Protein AF-A0A956QYJ9-F1 (afdb_monomer_lite)

Sequence (143 aa):
MLRRLWNKMQSGKCLSNLNSDAALLEELEKILERQEQDAERRLAKSWYFGDTGKWVQIAAWDARGAFDNSIKGALEENSLEPILFAVTEACARFRDNYHLEDEDGYGTATFAEILRDLLKLQKARGEKGKYDLDELWSITYKY

Foldseek 3Di:
DVVVVVVVVPPDPDPPVVVVLVVVVVLLVVLLVVLCVVLVVCVVVCVVPDCLSVLSNLLSVLLVVLQVVQSVVCSVVVALQSSLVSLLVSLLVSCVVCVVPCVVCSSLVSSLSSNVSSVVVCVVVVHPYPDDSVNSCCSSDVD

Structure (mmCIF, N/CA/C/O backbone):
data_AF-A0A956QYJ9-F1
#
_entry.id   AF-A0A956QYJ9-F1
#
loop_
_atom_site.group_PDB
_atom_site.id
_atom_site.type_symbol
_atom_site.label_atom_id
_atom_site.label_alt_id
_atom_site.label_comp_id
_atom_site.label_asym_id
_atom_site.label_entity_id
_atom_site.label_seq_id
_atom_site.pdbx_PDB_ins_code
_atom_site.Cartn_x
_atom_site.Cartn_y
_atom_site.Cartn_z
_atom_site.occupancy
_atom_site.B_iso_or_equiv
_atom_site.auth_seq_id
_atom_site.auth_comp_id
_atom_site.auth_asym_id
_atom_site.auth_atom_id
_atom_site.pdbx_PDB_model_num
ATOM 1 N N . MET A 1 1 ? 9.442 11.744 12.403 1.00 41.03 1 MET A N 1
ATOM 2 C CA . MET A 1 1 ? 8.142 12.331 12.812 1.00 41.03 1 MET A CA 1
ATOM 3 C C . MET A 1 1 ? 7.339 11.389 13.721 1.00 41.03 1 MET A C 1
ATOM 5 O O . MET A 1 1 ? 6.738 11.874 14.671 1.00 41.03 1 MET A O 1
ATOM 9 N N . LEU A 1 2 ? 7.471 10.065 13.555 1.00 37.53 2 LEU A N 1
ATOM 10 C CA . LEU A 1 2 ? 6.956 9.008 14.451 1.00 37.53 2 LEU A CA 1
ATOM 11 C C . LEU A 1 2 ? 7.377 9.155 15.934 1.00 37.53 2 LEU A C 1
ATOM 13 O O . LEU A 1 2 ? 6.587 8.947 16.849 1.00 37.53 2 LEU A O 1
ATOM 17 N N . ARG A 1 3 ? 8.586 9.670 16.196 1.00 37.81 3 ARG A N 1
ATOM 18 C CA . ARG A 1 3 ? 9.105 9.925 17.558 1.00 37.81 3 ARG A CA 1
ATOM 19 C C . ARG A 1 3 ? 8.298 10.955 18.372 1.00 37.81 3 ARG A C 1
ATOM 21 O O . ARG A 1 3 ? 8.347 10.943 19.597 1.00 37.81 3 ARG A O 1
ATOM 28 N N . ARG A 1 4 ? 7.557 11.860 17.712 1.00 46.44 4 ARG A N 1
ATOM 29 C CA . ARG A 1 4 ? 6.684 12.844 18.389 1.00 46.44 4 ARG A C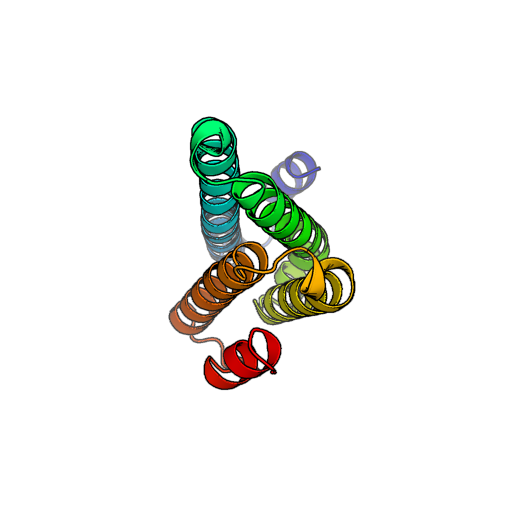A 1
ATOM 30 C C . ARG A 1 4 ? 5.366 12.228 18.855 1.00 46.44 4 ARG A C 1
ATOM 32 O O . ARG A 1 4 ? 4.843 12.669 19.874 1.00 46.44 4 ARG A O 1
ATOM 39 N N . LEU A 1 5 ? 4.857 11.228 18.136 1.00 47.31 5 LEU A N 1
ATOM 40 C CA . LEU A 1 5 ? 3.674 10.471 18.545 1.00 47.31 5 LEU A CA 1
ATOM 41 C C . LEU A 1 5 ? 4.008 9.611 19.769 1.00 47.31 5 LEU A C 1
ATOM 43 O O . LEU A 1 5 ? 3.276 9.661 20.752 1.00 47.31 5 LEU A O 1
ATOM 47 N N . TRP A 1 6 ? 5.194 8.993 19.785 1.00 50.44 6 TRP A N 1
ATOM 48 C CA . TRP A 1 6 ? 5.701 8.223 20.927 1.00 50.44 6 TRP A CA 1
ATOM 49 C C . TRP A 1 6 ? 5.712 9.007 22.253 1.00 50.44 6 TRP A C 1
ATOM 51 O O . TRP A 1 6 ? 5.222 8.530 23.273 1.00 50.44 6 TRP A O 1
ATOM 61 N N . ASN A 1 7 ? 6.191 10.255 22.239 1.00 50.78 7 ASN A N 1
ATOM 62 C CA . ASN A 1 7 ? 6.231 11.095 23.444 1.00 50.78 7 ASN A CA 1
ATOM 63 C C . ASN A 1 7 ? 4.844 11.589 23.896 1.00 50.78 7 ASN A C 1
ATOM 65 O O . ASN A 1 7 ? 4.666 11.910 25.069 1.00 50.78 7 ASN A O 1
ATOM 69 N N . LYS A 1 8 ? 3.854 11.635 22.995 1.00 49.38 8 LYS A N 1
ATOM 70 C CA . LYS A 1 8 ? 2.462 11.967 23.3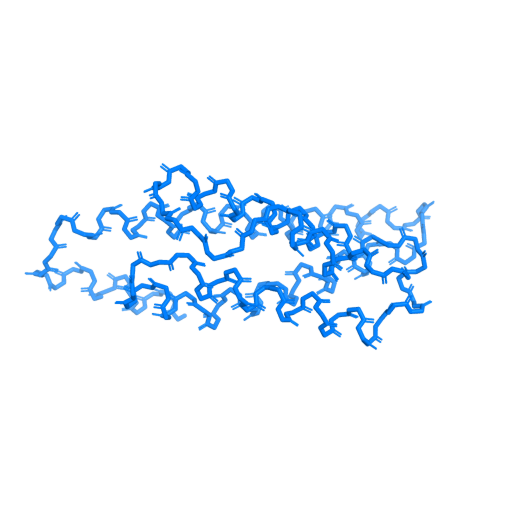37 1.00 49.38 8 LYS A CA 1
ATOM 71 C C . LYS A 1 8 ? 1.737 10.804 24.027 1.00 49.38 8 LYS A C 1
ATOM 73 O O . LYS A 1 8 ? 0.855 11.057 24.840 1.00 49.38 8 LYS A O 1
ATOM 78 N N . MET A 1 9 ? 2.138 9.556 23.772 1.00 52.22 9 MET A N 1
ATOM 79 C CA . MET A 1 9 ? 1.566 8.375 24.440 1.00 52.22 9 MET A CA 1
ATOM 80 C C . MET A 1 9 ? 1.930 8.295 25.933 1.00 52.22 9 MET A C 1
ATOM 82 O O . MET A 1 9 ? 1.186 7.708 26.711 1.00 52.22 9 MET A O 1
ATOM 86 N N . GLN A 1 10 ? 3.036 8.920 26.366 1.00 49.81 10 GLN A N 1
ATOM 87 C CA . GLN A 1 10 ? 3.426 8.953 27.785 1.00 49.81 10 GLN A CA 1
ATOM 88 C C . GLN A 1 10 ? 2.599 9.936 28.633 1.00 49.81 10 GLN A C 1
ATOM 90 O O . GLN A 1 10 ? 2.557 9.801 29.855 1.00 49.81 10 GLN A O 1
ATOM 95 N N . SER A 1 11 ? 1.894 10.898 28.025 1.00 50.56 11 SER A N 1
ATOM 96 C CA . SER A 1 11 ? 1.055 11.859 28.752 1.00 50.56 11 SER A CA 1
ATOM 97 C C . SER A 1 11 ? -0.375 11.339 28.972 1.00 50.56 11 SER A C 1
ATOM 99 O O . SER A 1 11 ? -1.341 11.897 28.463 1.00 50.56 11 SER A O 1
ATOM 101 N N . GLY A 1 12 ? -0.506 10.251 29.732 1.00 44.62 12 GLY A N 1
ATOM 102 C CA . GLY A 1 12 ? -1.573 10.035 30.722 1.00 44.62 12 GLY A CA 1
ATOM 103 C C . GLY A 1 12 ? -3.062 10.147 30.349 1.00 44.62 12 GLY A C 1
ATOM 104 O O . GLY A 1 12 ? -3.862 10.342 31.264 1.00 44.62 12 GLY A O 1
ATOM 105 N N . LYS A 1 13 ? -3.493 10.018 29.088 1.00 44.81 13 LYS A N 1
ATOM 106 C CA . LYS A 1 13 ? -4.927 9.881 28.747 1.00 44.81 13 LYS A CA 1
ATOM 107 C C . LYS A 1 13 ? -5.153 8.765 27.719 1.00 44.81 13 LYS A C 1
ATOM 109 O O . LYS A 1 13 ? -4.475 8.730 26.704 1.00 44.81 13 LYS A O 1
ATOM 114 N N . CYS A 1 14 ? -6.148 7.909 27.985 1.00 42.34 14 CYS A N 1
ATOM 115 C CA . CYS A 1 14 ? -6.671 6.831 27.120 1.00 42.34 14 CYS A CA 1
ATOM 116 C C . CYS A 1 14 ? -5.851 5.528 26.989 1.00 42.34 14 CYS A C 1
ATOM 118 O O . CYS A 1 14 ? -5.511 5.098 25.893 1.00 42.34 14 CYS A O 1
ATOM 120 N N . LEU A 1 15 ? -5.630 4.810 28.096 1.00 44.00 15 LEU A N 1
ATOM 121 C CA . LEU A 1 15 ? -4.948 3.501 28.086 1.00 44.00 15 LEU A CA 1
ATOM 122 C C . LEU A 1 15 ? -5.702 2.366 2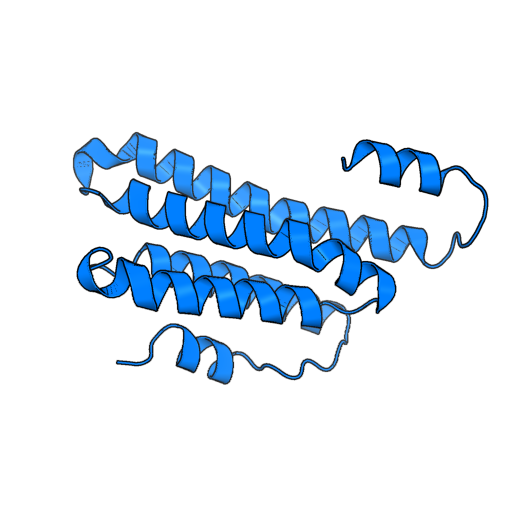7.354 1.00 44.00 15 LEU A C 1
ATOM 124 O O . LEU A 1 15 ? -5.069 1.386 26.977 1.00 44.00 15 LEU A O 1
ATOM 128 N N . SER A 1 16 ? -7.018 2.465 27.126 1.00 47.53 16 SER A N 1
ATOM 129 C CA . SER A 1 16 ? -7.781 1.404 26.440 1.00 47.53 16 SER A CA 1
ATOM 130 C C . SER A 1 16 ? -7.710 1.475 24.909 1.00 47.53 16 SER A C 1
ATOM 132 O O . SER A 1 16 ? -7.770 0.433 24.266 1.00 47.53 16 SER A O 1
ATOM 134 N N . ASN A 1 17 ? -7.542 2.671 24.328 1.00 51.12 17 ASN A N 1
ATOM 135 C CA . ASN A 1 17 ? -7.450 2.855 22.869 1.00 51.12 17 ASN A CA 1
ATOM 136 C C . ASN A 1 17 ? -5.998 2.802 22.368 1.00 51.12 17 ASN A C 1
ATOM 138 O O . ASN A 1 17 ? -5.741 2.259 21.301 1.00 51.12 17 ASN A O 1
ATOM 142 N N . LEU A 1 18 ? -5.034 3.231 23.193 1.00 49.31 18 LEU A N 1
ATOM 143 C CA . LEU A 1 18 ? -3.605 3.235 22.849 1.00 49.31 18 LEU A CA 1
ATOM 144 C C . LEU A 1 18 ? -3.053 1.853 22.453 1.00 49.31 18 LEU A C 1
ATOM 146 O O . LEU A 1 18 ? -2.198 1.774 21.576 1.00 49.31 18 LEU A O 1
ATOM 150 N N . ASN A 1 19 ? -3.541 0.765 23.061 1.00 54.69 19 ASN A N 1
ATOM 151 C CA . ASN A 1 19 ? -3.092 -0.592 22.716 1.00 54.69 19 ASN A CA 1
ATOM 152 C C . ASN A 1 19 ? -3.633 -1.073 21.358 1.00 54.69 19 ASN A C 1
ATOM 154 O O . ASN A 1 19 ? -2.930 -1.786 20.647 1.00 54.69 19 ASN A O 1
ATOM 158 N N . SER A 1 20 ? -4.859 -0.681 20.989 1.00 58.75 20 SER A N 1
ATOM 159 C CA . SER A 1 20 ? -5.438 -0.978 19.668 1.00 58.75 20 SER A CA 1
ATOM 160 C C . SER A 1 20 ? -4.728 -0.185 18.572 1.00 58.75 20 SER A C 1
ATOM 162 O O . SER A 1 20 ? -4.457 -0.727 17.500 1.00 58.75 20 SER A O 1
ATOM 164 N N . ASP A 1 21 ? -4.396 1.074 18.861 1.00 66.12 21 ASP A N 1
ATOM 165 C CA . ASP A 1 21 ? -3.740 1.976 17.915 1.00 66.12 21 ASP A CA 1
ATOM 166 C C . ASP A 1 21 ? -2.281 1.566 17.683 1.00 66.12 21 ASP A C 1
ATOM 168 O O . ASP A 1 21 ? -1.813 1.557 16.548 1.00 66.12 21 ASP A O 1
ATOM 172 N N . ALA A 1 22 ? -1.569 1.146 18.734 1.00 69.81 22 ALA A N 1
ATOM 173 C CA . ALA A 1 22 ? -0.207 0.630 18.614 1.00 69.81 22 ALA A CA 1
ATOM 174 C C . ALA A 1 22 ? -0.145 -0.683 17.816 1.00 69.81 22 ALA A C 1
ATOM 176 O O . ALA A 1 22 ? 0.723 -0.826 16.959 1.00 69.81 22 ALA A O 1
ATOM 177 N N . ALA A 1 23 ? -1.080 -1.613 18.049 1.00 75.12 23 ALA A N 1
ATOM 178 C CA . ALA A 1 23 ? -1.153 -2.864 17.292 1.00 75.12 23 ALA A CA 1
ATOM 179 C C . ALA A 1 23 ? -1.489 -2.621 15.812 1.00 75.12 23 ALA A C 1
ATOM 181 O O . ALA A 1 23 ? -0.890 -3.235 14.933 1.00 75.12 23 ALA A O 1
ATOM 182 N N . LEU A 1 24 ? -2.403 -1.685 15.528 1.00 77.12 24 LEU A N 1
ATOM 183 C CA . LEU A 1 24 ? -2.726 -1.277 14.163 1.00 77.12 24 LEU A CA 1
ATOM 184 C C . LEU A 1 24 ? -1.498 -0.700 13.454 1.00 77.12 24 LEU A C 1
ATOM 186 O O . LEU A 1 24 ? -1.189 -1.113 12.342 1.00 77.12 24 LEU A O 1
ATOM 190 N N . LEU A 1 25 ? -0.783 0.221 14.101 1.00 77.06 25 LEU A N 1
ATOM 191 C CA . LEU A 1 25 ? 0.436 0.806 13.544 1.00 77.06 25 LEU A CA 1
ATOM 192 C C . LEU A 1 25 ? 1.504 -0.257 13.274 1.00 77.06 25 LEU A C 1
ATOM 194 O O . LEU A 1 25 ? 2.092 -0.247 12.199 1.00 77.06 25 LEU A O 1
ATOM 198 N N . GLU A 1 26 ? 1.699 -1.207 14.190 1.00 83.06 26 GLU A N 1
ATOM 199 C CA . GLU A 1 26 ? 2.656 -2.303 14.005 1.00 83.06 26 GLU A CA 1
ATOM 200 C C . GLU A 1 26 ? 2.277 -3.209 12.818 1.00 83.06 26 GLU A C 1
ATOM 202 O O . GLU A 1 26 ? 3.139 -3.635 12.049 1.00 83.06 26 GLU A O 1
ATOM 207 N N . GLU A 1 27 ? 0.989 -3.510 12.630 1.00 84.38 27 GLU A N 1
ATOM 208 C CA . GLU A 1 27 ? 0.530 -4.302 11.483 1.00 84.38 27 GLU A CA 1
ATOM 209 C C . GLU A 1 27 ? 0.651 -3.545 10.154 1.00 84.38 27 GLU A C 1
ATOM 211 O O . GLU A 1 27 ? 1.057 -4.131 9.147 1.00 84.38 27 GLU A O 1
ATOM 216 N N . LEU A 1 28 ? 0.369 -2.240 10.145 1.00 82.94 28 LEU A N 1
ATOM 217 C CA . LEU A 1 28 ? 0.549 -1.391 8.965 1.00 82.94 28 LEU A CA 1
ATOM 218 C C . LEU A 1 28 ? 2.035 -1.252 8.596 1.00 82.94 28 LEU A C 1
ATOM 220 O O . LEU A 1 28 ? 2.384 -1.376 7.422 1.00 82.94 28 LEU A O 1
ATOM 224 N N . GLU A 1 29 ? 2.917 -1.068 9.583 1.00 83.50 29 GLU A N 1
ATOM 225 C CA . GLU A 1 29 ? 4.371 -1.037 9.380 1.00 83.50 29 GLU A CA 1
ATOM 226 C C . GLU A 1 29 ? 4.873 -2.356 8.778 1.00 83.50 29 GLU A C 1
ATOM 228 O O . GLU A 1 29 ? 5.612 -2.332 7.795 1.00 83.50 29 GLU A O 1
ATOM 233 N N . LYS A 1 30 ? 4.390 -3.510 9.258 1.00 87.88 30 LYS A N 1
ATOM 234 C CA . LYS A 1 30 ? 4.740 -4.824 8.683 1.00 87.88 30 LYS A CA 1
ATOM 235 C C . LYS A 1 30 ? 4.323 -4.972 7.220 1.00 87.88 30 LYS A C 1
ATOM 237 O O . LYS A 1 30 ? 5.051 -5.592 6.440 1.00 87.88 30 LYS A O 1
ATOM 242 N N . ILE A 1 31 ? 3.160 -4.438 6.832 1.00 87.06 31 ILE A N 1
ATOM 243 C CA . ILE A 1 31 ? 2.719 -4.450 5.428 1.00 87.06 31 ILE A CA 1
ATOM 244 C C . ILE A 1 31 ? 3.696 -3.641 4.571 1.00 87.06 31 ILE A C 1
ATOM 246 O O . ILE A 1 31 ? 4.117 -4.136 3.526 1.00 87.06 31 ILE A O 1
ATOM 250 N N . LEU A 1 32 ? 4.082 -2.445 5.022 1.00 81.00 32 LEU A N 1
ATOM 251 C CA . LEU A 1 32 ? 4.996 -1.556 4.300 1.00 81.00 32 LEU A CA 1
ATOM 252 C C . LEU A 1 32 ? 6.411 -2.131 4.199 1.00 81.00 32 LEU A C 1
ATOM 254 O O . LEU A 1 32 ? 6.944 -2.245 3.097 1.00 81.00 32 LEU A O 1
ATOM 258 N N . GLU A 1 33 ? 6.993 -2.565 5.318 1.00 85.38 33 GLU A N 1
ATOM 259 C CA . GLU A 1 33 ? 8.342 -3.141 5.357 1.00 85.38 33 GLU A CA 1
ATOM 260 C C . GLU A 1 33 ? 8.473 -4.347 4.427 1.00 85.38 33 GLU A C 1
ATOM 262 O O . GLU A 1 33 ? 9.473 -4.500 3.723 1.00 85.38 33 GLU A O 1
ATOM 267 N N . ARG A 1 34 ? 7.451 -5.209 4.381 1.00 86.44 34 ARG A N 1
ATOM 268 C CA . ARG A 1 34 ? 7.456 -6.368 3.488 1.00 86.44 34 ARG A CA 1
ATOM 269 C C . ARG A 1 34 ? 7.518 -5.946 2.019 1.00 86.44 34 ARG A C 1
ATOM 271 O O . ARG A 1 34 ? 8.238 -6.584 1.256 1.00 86.44 34 ARG A O 1
ATOM 278 N N . GLN A 1 35 ? 6.779 -4.910 1.625 1.00 79.75 35 GLN A N 1
ATOM 279 C CA . GLN A 1 35 ? 6.753 -4.455 0.232 1.00 79.75 35 GLN A CA 1
ATOM 280 C C . GLN A 1 35 ? 8.051 -3.760 -0.171 1.00 79.75 35 GLN A C 1
ATOM 282 O O . GLN A 1 35 ? 8.547 -3.981 -1.271 1.00 79.75 35 GLN A O 1
ATOM 287 N N . GLU A 1 36 ? 8.662 -3.002 0.737 1.00 80.81 36 GLU A N 1
ATOM 288 C CA . GLU A 1 36 ? 9.984 -2.417 0.501 1.00 80.81 36 GLU A CA 1
ATOM 289 C C . GLU A 1 36 ? 11.064 -3.482 0.357 1.00 80.81 36 GLU A C 1
ATOM 291 O O . GLU A 1 36 ? 11.854 -3.444 -0.583 1.00 80.81 36 GLU A O 1
ATOM 296 N N . GLN A 1 37 ? 11.061 -4.489 1.230 1.00 84.12 37 GLN A N 1
ATOM 297 C CA . GLN A 1 37 ? 11.991 -5.604 1.107 1.00 84.12 37 GLN A CA 1
ATOM 298 C C . GLN A 1 37 ? 11.761 -6.418 -0.169 1.00 84.12 37 GLN A C 1
ATOM 300 O O . GLN A 1 37 ? 12.718 -6.988 -0.696 1.00 84.12 37 GLN A O 1
ATOM 305 N N . ASP A 1 38 ? 10.521 -6.537 -0.653 1.00 81.00 38 ASP A N 1
ATOM 306 C CA . ASP A 1 38 ? 10.242 -7.201 -1.930 1.00 81.00 38 ASP A CA 1
ATOM 307 C C . ASP A 1 38 ? 10.753 -6.363 -3.111 1.00 81.00 38 ASP A C 1
ATOM 309 O O . ASP A 1 38 ? 11.434 -6.897 -3.991 1.00 81.00 38 ASP A O 1
ATOM 313 N N . ALA A 1 39 ? 10.541 -5.044 -3.079 1.00 78.00 39 ALA A N 1
ATOM 314 C CA . ALA A 1 39 ? 11.105 -4.108 -4.048 1.00 78.00 39 ALA A CA 1
ATOM 315 C C . ALA A 1 39 ? 12.638 -4.192 -4.101 1.00 78.00 39 ALA A C 1
ATOM 317 O O . ALA A 1 39 ? 13.213 -4.398 -5.171 1.00 78.00 39 ALA A O 1
ATOM 318 N N . GLU A 1 40 ? 13.309 -4.120 -2.949 1.00 80.88 40 GLU A N 1
ATOM 319 C CA . GLU A 1 40 ? 14.766 -4.238 -2.840 1.00 80.88 40 GLU A CA 1
ATOM 320 C C . GLU A 1 40 ? 15.274 -5.587 -3.361 1.00 80.88 40 GLU A C 1
ATOM 322 O O . GLU A 1 40 ? 16.239 -5.644 -4.128 1.00 80.88 40 GLU A O 1
ATOM 327 N N . ARG A 1 41 ? 14.604 -6.691 -3.003 1.00 81.31 41 ARG A N 1
ATOM 328 C CA . ARG A 1 41 ? 14.964 -8.035 -3.480 1.00 81.31 41 ARG A CA 1
ATOM 329 C C . ARG A 1 41 ? 14.820 -8.167 -4.992 1.00 81.31 41 ARG A C 1
ATOM 331 O O . ARG A 1 41 ? 15.654 -8.824 -5.618 1.00 81.31 41 ARG A O 1
ATOM 338 N N . ARG A 1 42 ? 13.774 -7.589 -5.584 1.00 75.69 42 ARG A N 1
ATOM 339 C CA . ARG A 1 42 ? 13.541 -7.637 -7.035 1.00 75.69 42 ARG A CA 1
ATOM 340 C C . ARG A 1 42 ? 14.495 -6.731 -7.796 1.00 75.69 42 ARG A C 1
ATOM 342 O O . ARG A 1 42 ? 15.001 -7.148 -8.832 1.00 75.69 42 ARG A O 1
ATOM 349 N N . LEU A 1 43 ? 14.828 -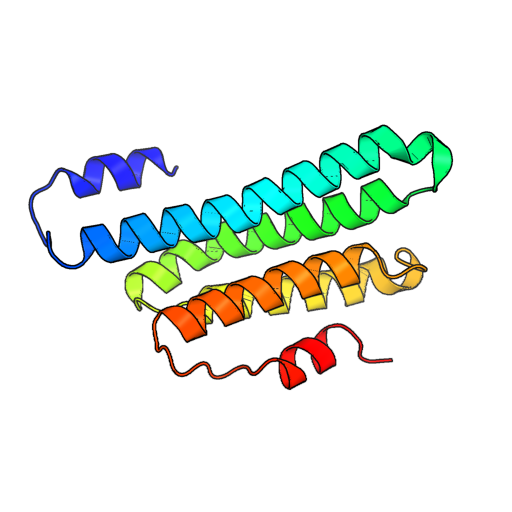5.563 -7.254 1.00 74.19 43 LEU A N 1
ATOM 350 C CA . LEU A 1 43 ? 15.884 -4.701 -7.786 1.00 74.19 43 LEU A CA 1
ATOM 351 C C . LEU A 1 43 ? 17.247 -5.386 -7.759 1.00 74.19 43 LEU A C 1
ATOM 353 O O . LEU A 1 43 ? 17.949 -5.381 -8.766 1.00 74.19 43 LEU A O 1
ATOM 357 N N . ALA A 1 44 ? 17.598 -6.051 -6.659 1.00 74.94 44 ALA A N 1
ATOM 358 C CA . ALA A 1 44 ? 18.851 -6.798 -6.557 1.00 74.94 44 ALA A CA 1
ATOM 359 C C . ALA A 1 44 ? 18.940 -7.964 -7.563 1.00 74.94 44 ALA A C 1
ATOM 361 O O . ALA A 1 44 ? 20.034 -8.379 -7.937 1.00 74.94 44 ALA A O 1
ATOM 362 N N . LYS A 1 45 ? 17.794 -8.485 -8.023 1.00 68.31 45 LYS A N 1
ATOM 363 C CA . LYS A 1 45 ? 17.691 -9.554 -9.033 1.00 68.31 45 LYS A CA 1
ATOM 364 C C . LYS A 1 45 ? 17.439 -9.043 -10.458 1.00 68.31 45 LYS A C 1
ATOM 366 O O . LYS A 1 45 ? 17.403 -9.854 -11.383 1.00 68.31 45 LYS A O 1
ATOM 371 N N . SER A 1 46 ? 17.284 -7.730 -10.646 1.00 56.72 46 SER A N 1
ATOM 372 C CA . SER A 1 46 ? 16.861 -7.106 -11.914 1.00 56.72 46 SER A CA 1
ATOM 373 C C . SER A 1 46 ? 17.803 -7.367 -13.095 1.00 56.72 46 SER A C 1
ATOM 375 O O . SER A 1 46 ? 17.357 -7.324 -14.238 1.00 56.72 46 SER A O 1
ATOM 377 N N . TRP A 1 47 ? 19.058 -7.775 -12.849 1.00 52.03 47 TRP A N 1
ATOM 378 C CA . TRP A 1 47 ? 19.971 -8.248 -13.902 1.00 52.03 47 TRP A CA 1
ATOM 379 C C . TRP A 1 47 ? 19.425 -9.415 -14.748 1.00 52.03 47 TRP A C 1
ATOM 381 O O . TRP A 1 47 ? 19.955 -9.641 -15.831 1.00 52.03 47 TRP A O 1
ATOM 391 N N . TYR A 1 48 ? 18.387 -10.137 -14.301 1.00 50.72 48 TYR A N 1
ATOM 392 C CA . TYR A 1 48 ? 17.812 -11.280 -15.028 1.00 50.72 48 TYR A CA 1
ATOM 393 C C . TYR A 1 48 ? 16.423 -11.055 -15.654 1.00 50.72 48 TYR A C 1
ATOM 395 O O . TYR A 1 48 ? 16.018 -11.881 -16.467 1.00 50.72 48 TYR A O 1
ATOM 403 N N . PHE A 1 49 ? 15.688 -9.992 -15.298 1.00 52.91 49 PHE A N 1
ATOM 404 C CA . PHE A 1 49 ? 14.261 -9.865 -15.657 1.00 52.91 49 PHE A CA 1
ATOM 405 C C . PHE A 1 49 ? 13.826 -8.492 -16.202 1.00 52.91 49 PHE A C 1
ATOM 407 O O . PHE A 1 49 ? 12.651 -8.322 -16.488 1.00 52.91 49 PHE A O 1
ATOM 414 N N . GLY A 1 50 ? 14.739 -7.539 -16.423 1.00 60.69 50 GLY A N 1
ATOM 415 C CA . GLY A 1 50 ? 14.396 -6.201 -16.934 1.00 60.69 50 GLY A CA 1
ATOM 416 C C . GLY A 1 50 ? 14.044 -5.202 -15.824 1.00 60.69 50 GLY A C 1
ATOM 417 O O . GLY A 1 50 ? 14.402 -5.402 -14.663 1.00 60.69 50 GLY A O 1
ATOM 418 N N . ASP A 1 51 ? 13.332 -4.123 -16.174 1.00 69.50 51 ASP A N 1
ATOM 419 C CA . ASP A 1 51 ? 12.964 -3.006 -15.275 1.00 69.50 51 ASP A CA 1
ATOM 420 C C . ASP A 1 51 ? 11.910 -3.389 -14.202 1.00 69.50 51 ASP A C 1
ATOM 422 O O . ASP A 1 51 ? 11.364 -2.538 -13.506 1.00 69.50 51 ASP A O 1
ATOM 426 N N . THR A 1 52 ? 11.644 -4.680 -13.980 1.00 74.88 52 THR A N 1
ATOM 427 C CA . THR A 1 52 ? 10.622 -5.183 -13.040 1.00 74.88 52 THR A CA 1
ATOM 428 C C . THR A 1 52 ? 10.828 -4.682 -11.615 1.00 74.88 52 THR A C 1
ATOM 430 O O . THR A 1 52 ? 9.874 -4.351 -10.915 1.00 74.88 52 THR A O 1
ATOM 433 N N . GLY A 1 53 ? 12.084 -4.612 -11.164 1.00 77.69 53 GLY A N 1
ATOM 434 C CA . GLY A 1 53 ? 12.413 -4.105 -9.833 1.00 77.69 53 GLY A CA 1
ATOM 435 C C . GLY A 1 53 ? 12.049 -2.628 -9.664 1.00 77.69 53 GLY A C 1
ATOM 436 O O . GLY A 1 53 ? 11.625 -2.227 -8.583 1.00 77.69 53 GLY A O 1
ATOM 437 N N . LYS A 1 54 ? 12.161 -1.833 -10.734 1.00 84.62 54 LYS A N 1
ATOM 438 C CA . LYS A 1 54 ? 11.836 -0.403 -10.728 1.00 84.62 54 LYS A CA 1
ATOM 439 C C . LYS A 1 54 ? 10.339 -0.185 -10.519 1.00 84.62 54 LYS A C 1
ATOM 441 O O . LYS A 1 54 ? 9.973 0.632 -9.683 1.00 84.62 54 LYS A O 1
ATOM 446 N N . TRP A 1 55 ? 9.478 -0.932 -11.210 1.00 87.88 55 TRP A N 1
ATOM 447 C CA . TRP A 1 55 ? 8.022 -0.771 -11.078 1.00 87.88 55 TRP A CA 1
ATOM 448 C C . TRP A 1 55 ? 7.507 -1.183 -9.705 1.00 87.88 55 TRP A C 1
ATOM 450 O O . TRP A 1 55 ? 6.729 -0.449 -9.098 1.00 87.88 55 TRP A O 1
ATOM 460 N N . VAL A 1 56 ? 8.018 -2.294 -9.166 1.00 86.56 56 VAL A N 1
ATOM 461 C CA . VAL A 1 56 ? 7.708 -2.711 -7.791 1.00 86.56 56 VAL A CA 1
ATOM 462 C C . VAL A 1 56 ? 8.184 -1.664 -6.781 1.00 86.56 56 VAL A C 1
ATOM 464 O O . VAL A 1 56 ? 7.462 -1.356 -5.838 1.00 86.56 56 VAL A O 1
ATOM 467 N N . GLN A 1 57 ? 9.364 -1.070 -6.988 1.00 86.50 57 GLN A N 1
ATOM 468 C CA . GLN A 1 57 ? 9.865 0.000 -6.124 1.00 86.50 57 GLN A CA 1
ATOM 469 C C . GLN A 1 57 ? 8.992 1.253 -6.172 1.00 86.50 57 GLN A C 1
ATOM 471 O O . GLN A 1 57 ? 8.630 1.761 -5.114 1.00 86.50 57 GLN A O 1
ATOM 476 N N . ILE A 1 58 ? 8.640 1.739 -7.364 1.00 88.56 58 ILE A N 1
ATOM 477 C CA . ILE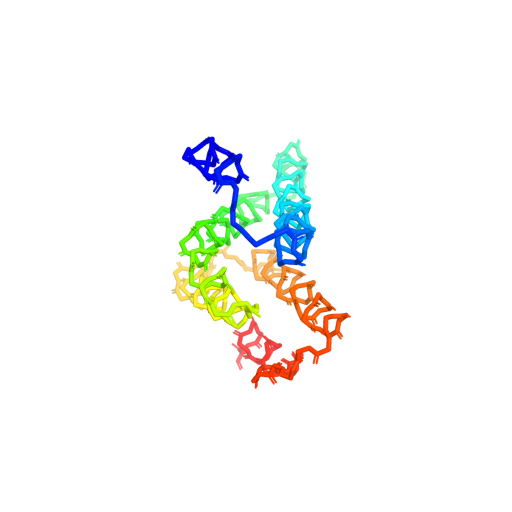 A 1 58 ? 7.783 2.922 -7.511 1.00 88.56 58 ILE A CA 1
ATOM 478 C C . ILE A 1 58 ? 6.433 2.666 -6.831 1.00 88.56 58 ILE A C 1
ATOM 480 O O . ILE A 1 58 ? 6.007 3.481 -6.018 1.00 88.56 58 ILE A O 1
ATOM 484 N N . ALA A 1 59 ? 5.805 1.513 -7.080 1.00 89.19 59 ALA A N 1
ATOM 485 C CA . ALA A 1 59 ? 4.533 1.154 -6.458 1.00 89.19 59 ALA A CA 1
ATOM 486 C C . ALA A 1 59 ? 4.627 1.066 -4.923 1.00 89.19 59 ALA A C 1
ATOM 488 O O . ALA A 1 59 ? 3.786 1.625 -4.215 1.00 89.19 59 ALA A O 1
ATOM 489 N N . ALA A 1 60 ? 5.667 0.416 -4.390 1.00 88.25 60 ALA A N 1
ATOM 490 C CA . ALA A 1 60 ? 5.885 0.311 -2.948 1.00 88.25 60 ALA A CA 1
ATOM 491 C C . ALA A 1 60 ? 6.108 1.688 -2.293 1.00 88.25 60 ALA A C 1
ATOM 493 O O . ALA A 1 60 ? 5.556 1.964 -1.225 1.00 88.25 60 ALA A O 1
ATOM 494 N N . TRP A 1 61 ? 6.877 2.571 -2.935 1.00 89.44 61 TRP A N 1
ATOM 495 C CA . TRP A 1 61 ? 7.142 3.923 -2.436 1.00 89.44 61 TRP A CA 1
ATOM 496 C C . TRP A 1 61 ? 5.920 4.838 -2.516 1.00 89.44 61 TRP A C 1
ATOM 498 O O . TRP A 1 61 ? 5.637 5.552 -1.552 1.00 89.44 61 TRP A O 1
ATOM 508 N N . ASP A 1 62 ? 5.162 4.785 -3.610 1.00 89.75 62 ASP A N 1
ATOM 509 C CA . ASP A 1 62 ? 3.916 5.541 -3.753 1.00 89.75 62 ASP A CA 1
ATOM 510 C C . ASP A 1 62 ? 2.878 5.094 -2.718 1.00 89.75 62 ASP A C 1
ATOM 512 O O . ASP A 1 62 ? 2.227 5.931 -2.082 1.00 89.75 62 ASP A O 1
ATOM 516 N N . ALA A 1 63 ? 2.764 3.782 -2.479 1.00 89.31 63 ALA A N 1
ATOM 517 C CA . ALA A 1 63 ? 1.928 3.257 -1.409 1.00 89.31 63 ALA A CA 1
ATOM 518 C C . ALA A 1 63 ? 2.398 3.758 -0.036 1.00 89.31 63 ALA A C 1
ATOM 520 O O . ALA A 1 63 ? 1.582 4.269 0.728 1.00 89.31 63 ALA A O 1
ATOM 521 N N . ARG A 1 64 ? 3.701 3.703 0.272 1.00 87.00 64 ARG A N 1
ATOM 522 C CA . ARG A 1 64 ? 4.244 4.237 1.534 1.00 87.00 64 ARG A CA 1
ATOM 523 C C . ARG A 1 64 ? 3.903 5.713 1.736 1.00 87.00 64 ARG A C 1
ATOM 525 O O . ARG A 1 64 ? 3.448 6.091 2.815 1.00 87.00 64 ARG A O 1
ATOM 532 N N . GLY A 1 65 ? 4.067 6.533 0.700 1.00 86.25 65 GLY A N 1
ATOM 533 C CA . GLY A 1 65 ? 3.696 7.946 0.749 1.00 86.25 65 GLY A CA 1
ATOM 534 C C . GLY A 1 65 ? 2.204 8.160 1.028 1.00 86.25 65 GLY A C 1
ATOM 535 O O . GLY A 1 65 ? 1.835 9.069 1.774 1.00 86.25 65 GLY A O 1
ATOM 536 N N . ALA A 1 66 ? 1.335 7.308 0.478 1.00 86.81 66 ALA A N 1
ATOM 537 C CA . ALA A 1 66 ? -0.097 7.332 0.772 1.00 86.81 66 ALA A CA 1
ATOM 538 C C . ALA A 1 66 ? -0.401 6.937 2.228 1.00 86.81 66 ALA A C 1
ATOM 540 O O . ALA A 1 66 ? -1.176 7.619 2.898 1.00 86.81 66 ALA A O 1
ATOM 541 N N . PHE A 1 67 ? 0.253 5.893 2.744 1.00 83.00 67 PHE A N 1
ATOM 542 C CA . PHE A 1 67 ? 0.122 5.468 4.140 1.00 83.00 67 PHE A CA 1
ATOM 543 C C . PHE A 1 67 ? 0.515 6.573 5.125 1.00 83.00 67 PHE A C 1
ATOM 545 O O . PHE A 1 67 ? -0.268 6.892 6.020 1.00 83.00 67 PHE A O 1
ATOM 552 N N . ASP A 1 68 ? 1.688 7.186 4.950 1.00 81.75 68 ASP A N 1
ATOM 553 C CA . ASP A 1 68 ? 2.200 8.214 5.867 1.00 81.75 68 ASP A CA 1
ATOM 554 C C . ASP A 1 68 ? 1.235 9.408 5.998 1.00 81.75 68 ASP A C 1
ATOM 556 O O . ASP A 1 68 ? 1.045 9.947 7.093 1.00 81.75 68 ASP A O 1
ATOM 560 N N . ASN A 1 69 ? 0.582 9.795 4.897 1.00 76.00 69 ASN A N 1
ATOM 561 C CA . ASN A 1 69 ? -0.408 10.873 4.891 1.00 76.00 69 ASN A CA 1
ATOM 562 C C . ASN A 1 69 ? -1.737 10.459 5.550 1.00 76.00 69 ASN A C 1
ATOM 564 O O . ASN A 1 69 ? -2.352 11.267 6.252 1.00 76.00 69 ASN A O 1
ATOM 568 N N . SER A 1 70 ? -2.165 9.207 5.371 1.00 80.12 70 SER A N 1
ATOM 569 C CA . SER A 1 70 ? -3.470 8.719 5.835 1.00 80.12 70 SER A CA 1
ATOM 570 C C . SER A 1 70 ? -3.511 8.215 7.268 1.00 80.12 70 SER A C 1
ATOM 572 O O . SER A 1 70 ? -4.579 8.250 7.880 1.00 80.12 70 SER A O 1
ATOM 574 N N . ILE A 1 71 ? -2.381 7.783 7.836 1.00 78.88 71 ILE A N 1
ATOM 575 C CA . ILE A 1 71 ? -2.320 7.279 9.219 1.00 78.88 71 ILE A CA 1
ATOM 576 C C . ILE A 1 71 ? -2.893 8.301 10.206 1.00 78.88 71 ILE A C 1
ATOM 578 O O . ILE A 1 71 ? -3.576 7.930 11.156 1.00 78.88 71 ILE A O 1
ATOM 582 N N . LYS A 1 72 ? -2.681 9.600 9.970 1.00 69.81 72 LYS A N 1
ATOM 583 C CA . LYS A 1 72 ? -3.248 10.642 10.831 1.00 69.81 72 LYS A CA 1
ATOM 584 C C . LYS A 1 72 ? -4.784 10.621 10.836 1.00 69.81 72 LYS A C 1
ATOM 586 O O . LYS A 1 72 ? -5.366 10.676 11.913 1.00 69.81 72 LYS A O 1
ATOM 591 N N . GLY A 1 73 ? -5.419 10.522 9.667 1.00 73.19 73 GLY A N 1
ATOM 592 C CA . GLY A 1 73 ? -6.882 10.451 9.561 1.00 73.19 73 GLY A CA 1
ATOM 593 C C . GLY A 1 73 ? -7.436 9.151 10.146 1.00 73.19 73 GLY A C 1
ATOM 594 O O . GLY A 1 73 ? -8.386 9.174 10.920 1.00 73.19 73 GLY A O 1
ATOM 595 N N . ALA A 1 74 ? -6.771 8.026 9.871 1.00 73.69 74 ALA A N 1
ATOM 596 C CA . ALA A 1 74 ? -7.149 6.720 10.406 1.00 73.69 74 ALA A CA 1
ATOM 597 C C . ALA A 1 74 ? -7.113 6.659 11.941 1.00 73.69 74 ALA A C 1
ATOM 599 O O . ALA A 1 74 ? -7.993 6.058 12.549 1.00 73.69 74 ALA A O 1
ATOM 600 N N . LEU A 1 75 ? -6.128 7.302 12.578 1.00 69.25 75 LEU A N 1
ATOM 601 C CA . LEU A 1 75 ? -6.038 7.390 14.040 1.00 69.25 75 LEU A CA 1
ATOM 602 C C . LEU A 1 75 ? -7.124 8.287 14.646 1.00 69.25 75 LEU A C 1
ATOM 604 O O . LEU A 1 75 ? -7.601 8.018 15.745 1.00 69.25 75 LEU A O 1
ATOM 608 N N . GLU A 1 76 ? -7.505 9.362 13.955 1.00 72.31 76 GLU A N 1
ATOM 609 C CA . GLU A 1 76 ? -8.565 10.266 14.413 1.00 72.31 76 GLU A CA 1
ATOM 610 C C . GLU A 1 76 ? -9.950 9.601 14.324 1.00 72.31 76 GLU A C 1
ATOM 612 O O . GLU A 1 76 ? -10.783 9.792 15.211 1.00 72.31 76 GLU A O 1
ATOM 617 N N . GLU A 1 77 ? -10.172 8.774 13.301 1.00 71.44 77 GLU A N 1
ATOM 618 C CA . GLU A 1 77 ? -11.449 8.099 13.035 1.00 71.44 77 GLU A CA 1
ATOM 619 C C . GLU A 1 77 ? -11.504 6.646 13.549 1.00 71.44 77 GLU A C 1
ATOM 621 O O . GLU A 1 77 ? -12.566 6.025 13.510 1.00 71.44 77 GLU A O 1
ATOM 626 N N . ASN A 1 78 ? -10.381 6.105 14.044 1.00 74.12 78 ASN A N 1
ATOM 627 C CA . ASN A 1 78 ? -10.186 4.686 14.383 1.00 74.12 78 ASN A CA 1
ATOM 628 C C . ASN A 1 78 ? -10.711 3.743 13.279 1.00 74.12 78 ASN A C 1
ATOM 630 O O . ASN A 1 78 ? -11.450 2.794 13.545 1.00 74.12 78 ASN A O 1
ATOM 634 N N . SER A 1 79 ? -10.360 4.057 12.032 1.00 79.94 79 SER A N 1
ATOM 635 C CA . SER A 1 79 ? -10.848 3.385 10.825 1.00 79.94 79 SER A CA 1
ATOM 636 C C . SER A 1 79 ? -9.708 3.184 9.835 1.00 79.94 79 SER A C 1
ATOM 638 O O . SER A 1 79 ? -8.874 4.071 9.653 1.00 79.94 79 SER A O 1
ATOM 640 N N . LEU A 1 80 ? -9.680 2.041 9.149 1.00 84.62 80 LEU A N 1
ATOM 641 C CA . LEU A 1 80 ? -8.751 1.797 8.040 1.00 84.62 80 LEU A CA 1
ATOM 642 C C . LEU A 1 80 ? -9.191 2.424 6.717 1.00 84.62 80 LEU A C 1
ATOM 644 O O . LEU A 1 80 ? -8.423 2.433 5.753 1.00 84.62 80 LEU A O 1
ATOM 648 N N . GLU A 1 81 ? -10.404 2.966 6.655 1.00 83.44 81 GLU A N 1
ATOM 649 C CA . GLU A 1 81 ? -10.974 3.520 5.429 1.00 83.44 81 GLU A CA 1
ATOM 650 C C . GLU A 1 81 ? -10.144 4.667 4.813 1.00 83.44 81 GLU A C 1
ATOM 652 O O . GLU A 1 81 ? -9.911 4.619 3.603 1.00 83.44 81 GLU A O 1
ATOM 657 N N . PRO A 1 82 ? -9.581 5.625 5.582 1.00 84.62 82 PRO A N 1
ATOM 658 C CA . PRO A 1 82 ? -8.703 6.664 5.029 1.00 84.62 82 PRO A CA 1
ATOM 659 C C . PRO A 1 82 ? -7.403 6.122 4.415 1.00 84.62 82 PRO A C 1
ATOM 661 O O . PRO A 1 82 ? -6.861 6.703 3.471 1.00 84.62 82 PRO A O 1
ATOM 664 N N . ILE A 1 83 ? -6.884 5.008 4.942 1.00 87.38 83 ILE A N 1
ATOM 665 C CA . ILE A 1 83 ? -5.676 4.354 4.419 1.00 87.38 83 ILE A CA 1
ATOM 666 C C . ILE A 1 83 ? -6.018 3.603 3.133 1.00 87.38 83 ILE A C 1
ATOM 668 O O . ILE A 1 83 ? -5.349 3.799 2.120 1.00 87.38 83 ILE A O 1
ATOM 672 N N . LEU A 1 84 ? -7.091 2.805 3.146 1.00 86.88 84 LEU A N 1
ATOM 673 C CA . LEU A 1 84 ? -7.594 2.115 1.954 1.00 86.88 84 LEU A CA 1
ATOM 674 C C . LEU A 1 84 ? -7.858 3.096 0.811 1.00 86.88 84 LEU A C 1
ATOM 676 O O . LEU A 1 84 ? -7.424 2.856 -0.316 1.00 86.88 84 LEU A O 1
ATOM 680 N N . PHE A 1 85 ? -8.505 4.224 1.106 1.00 85.62 85 PHE A N 1
ATOM 681 C CA . PHE A 1 85 ? -8.785 5.262 0.122 1.00 85.62 85 PHE A CA 1
ATOM 682 C C . PHE A 1 85 ? -7.503 5.829 -0.501 1.00 85.62 85 PHE A C 1
ATOM 684 O O . PHE A 1 85 ? -7.350 5.790 -1.719 1.00 85.62 85 PHE A O 1
ATOM 691 N N . ALA A 1 86 ? -6.541 6.282 0.305 1.00 88.00 86 ALA A N 1
A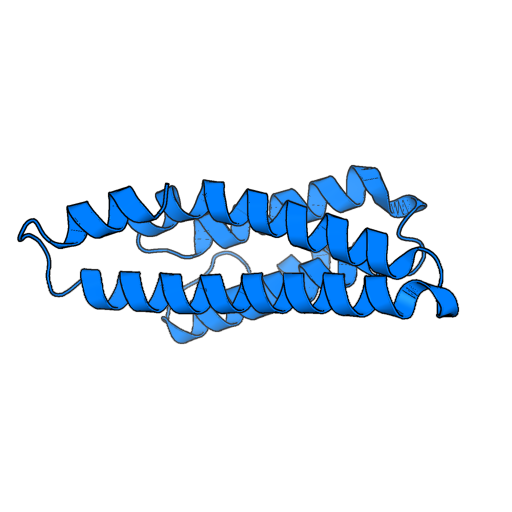TOM 692 C CA . ALA A 1 86 ? -5.333 6.903 -0.235 1.00 88.00 86 ALA A CA 1
ATOM 693 C C . ALA A 1 86 ? -4.438 5.932 -1.013 1.00 88.00 86 ALA A C 1
ATOM 695 O O . ALA A 1 86 ? -3.831 6.325 -2.010 1.00 88.00 86 ALA A O 1
ATOM 696 N N . VAL A 1 87 ? -4.354 4.668 -0.587 1.00 89.12 87 VAL A N 1
ATOM 697 C CA . VAL A 1 87 ? -3.613 3.639 -1.334 1.00 89.12 87 VAL A CA 1
ATOM 698 C C . VAL A 1 87 ? -4.309 3.336 -2.661 1.00 89.12 87 VAL A C 1
ATOM 700 O O . VAL A 1 87 ? -3.640 3.170 -3.678 1.00 89.12 87 VAL A O 1
ATOM 703 N N . THR A 1 88 ? -5.642 3.341 -2.683 1.00 87.19 88 THR A N 1
ATOM 704 C CA . THR A 1 88 ? -6.423 3.197 -3.919 1.00 87.19 88 THR A CA 1
ATOM 705 C C . THR A 1 88 ? -6.177 4.373 -4.869 1.00 87.19 88 THR A C 1
ATOM 707 O O . THR A 1 88 ? -5.940 4.168 -6.059 1.00 87.19 88 THR A O 1
ATOM 710 N N . GLU A 1 89 ? -6.149 5.606 -4.356 1.00 86.62 89 GLU A N 1
ATOM 711 C CA . GLU A 1 89 ? -5.794 6.783 -5.157 1.00 86.62 89 GLU A CA 1
ATOM 712 C C . GLU A 1 89 ? -4.346 6.729 -5.665 1.00 86.62 89 GLU A C 1
ATOM 714 O O . GLU A 1 89 ? -4.075 7.137 -6.794 1.00 86.62 89 GLU A O 1
ATOM 719 N N . ALA A 1 90 ? -3.408 6.222 -4.860 1.00 89.50 90 ALA A N 1
ATOM 720 C CA . ALA A 1 90 ? -2.027 6.011 -5.289 1.00 89.50 90 ALA A CA 1
ATOM 721 C C . ALA A 1 90 ? -1.936 4.978 -6.417 1.00 89.50 90 ALA A C 1
ATOM 723 O O . ALA A 1 90 ? -1.267 5.242 -7.412 1.00 89.50 90 ALA A O 1
ATOM 724 N N . CYS A 1 91 ? -2.675 3.870 -6.319 1.00 88.38 91 CYS A N 1
ATOM 725 C CA . CYS A 1 91 ? -2.772 2.874 -7.384 1.00 88.38 91 CYS A CA 1
ATOM 726 C C . CYS A 1 91 ? -3.331 3.480 -8.681 1.00 88.38 91 CYS A C 1
ATOM 728 O O . CYS A 1 91 ? -2.791 3.238 -9.759 1.00 88.38 91 CYS A O 1
ATOM 730 N N . ALA A 1 92 ? -4.390 4.292 -8.591 1.00 85.56 92 ALA A N 1
ATOM 731 C CA . ALA A 1 92 ? -4.971 4.958 -9.754 1.00 85.56 92 ALA A CA 1
ATOM 732 C C . ALA A 1 92 ? -3.975 5.928 -10.409 1.00 85.56 92 ALA A C 1
ATOM 734 O O . ALA A 1 92 ? -3.776 5.868 -11.618 1.00 85.56 92 ALA A O 1
ATOM 735 N N . ARG A 1 93 ? -3.284 6.759 -9.613 1.00 87.75 93 ARG A N 1
ATOM 736 C CA . ARG A 1 93 ? -2.236 7.659 -10.125 1.00 87.75 93 ARG A CA 1
ATOM 737 C C . ARG A 1 93 ? -1.071 6.900 -10.749 1.00 87.75 93 ARG A C 1
ATOM 739 O O . ARG A 1 93 ? -0.564 7.332 -11.779 1.00 87.75 93 ARG A O 1
ATOM 746 N N . PHE A 1 94 ? -0.636 5.801 -10.133 1.00 88.94 94 PHE A N 1
ATOM 747 C CA . PHE A 1 94 ? 0.424 4.961 -10.679 1.00 88.94 94 PHE A CA 1
ATOM 748 C C . PHE A 1 94 ? 0.026 4.432 -12.055 1.00 88.94 94 PHE A C 1
ATOM 750 O O . PHE A 1 94 ? 0.756 4.634 -13.017 1.00 88.94 94 PHE A O 1
ATOM 757 N N . ARG A 1 95 ? -1.165 3.838 -12.171 1.00 85.62 95 ARG A N 1
ATOM 758 C CA . ARG A 1 95 ? -1.697 3.357 -13.449 1.00 85.62 95 ARG A CA 1
ATOM 759 C C . ARG A 1 95 ? -1.748 4.484 -14.480 1.00 85.62 95 ARG A C 1
ATOM 761 O O . ARG A 1 95 ? -1.210 4.346 -15.571 1.00 85.62 95 ARG A O 1
ATOM 768 N N . ASP A 1 96 ? -2.350 5.615 -14.137 1.00 85.44 96 ASP A N 1
ATOM 769 C CA . ASP A 1 96 ? -2.534 6.710 -15.091 1.00 85.44 96 ASP A CA 1
ATOM 770 C C . ASP A 1 96 ? -1.186 7.261 -15.608 1.00 85.44 96 ASP A C 1
ATOM 772 O O . ASP A 1 96 ? -1.101 7.668 -16.765 1.00 85.44 96 ASP A O 1
ATOM 776 N N . ASN A 1 97 ? -0.123 7.199 -14.795 1.00 86.44 97 ASN A N 1
ATOM 777 C CA . ASN A 1 97 ? 1.213 7.686 -15.152 1.00 86.44 97 ASN A CA 1
ATOM 778 C C . ASN A 1 97 ? 2.159 6.631 -15.743 1.00 86.44 97 ASN A C 1
ATOM 780 O O . ASN A 1 97 ? 3.109 7.023 -16.412 1.00 86.44 97 ASN A O 1
ATOM 784 N N . TYR A 1 98 ? 1.949 5.341 -15.460 1.00 83.12 98 TYR A N 1
ATOM 785 C CA . TYR A 1 98 ? 2.927 4.280 -15.744 1.00 83.12 98 TYR A CA 1
ATOM 786 C C . TYR A 1 98 ? 2.336 3.027 -16.413 1.00 83.12 98 TYR A C 1
ATOM 788 O O . TYR A 1 98 ? 3.044 2.037 -16.567 1.00 83.12 98 TYR A O 1
ATOM 796 N N . HIS A 1 99 ? 1.054 3.013 -16.800 1.00 77.62 99 HIS A N 1
ATOM 797 C CA . HIS A 1 99 ? 0.414 1.827 -17.400 1.00 77.62 99 HIS A CA 1
ATOM 798 C C . HIS A 1 99 ? 1.050 1.346 -18.713 1.00 77.62 99 HIS A C 1
ATOM 800 O O . HIS A 1 99 ? 0.863 0.186 -19.067 1.00 77.62 99 HIS A O 1
ATOM 806 N N . LEU A 1 100 ? 1.745 2.215 -19.456 1.00 80.31 100 LEU A N 1
ATOM 807 C CA . LEU A 1 100 ? 2.432 1.823 -20.691 1.00 80.31 100 LEU A CA 1
ATOM 808 C C . LEU A 1 100 ? 3.826 1.266 -20.409 1.00 80.31 100 LEU A C 1
ATOM 810 O O . LEU A 1 100 ? 4.347 0.502 -21.210 1.00 80.31 100 LEU A O 1
ATOM 814 N N . GLU A 1 101 ? 4.434 1.660 -19.295 1.00 83.75 101 GLU A N 1
ATOM 815 C CA . GLU A 1 101 ? 5.788 1.277 -18.929 1.00 83.75 101 GLU A CA 1
ATOM 816 C C . GLU A 1 101 ? 5.830 0.073 -17.968 1.00 83.75 101 GLU A C 1
ATOM 818 O O . GLU A 1 101 ? 6.785 -0.705 -17.998 1.00 83.75 101 GLU A O 1
ATOM 823 N N . ASP A 1 102 ? 4.782 -0.130 -17.165 1.00 83.75 102 ASP A N 1
ATOM 824 C CA . ASP A 1 102 ? 4.515 -1.349 -16.386 1.00 83.75 102 ASP A CA 1
ATOM 825 C C . ASP A 1 102 ? 3.864 -2.430 -17.274 1.00 83.75 102 ASP A C 1
ATOM 827 O O . ASP A 1 102 ? 2.803 -2.955 -16.944 1.00 83.75 102 ASP A O 1
ATOM 831 N N . GLU A 1 103 ? 4.478 -2.750 -18.423 1.00 76.12 103 GLU A N 1
ATOM 832 C CA . GLU A 1 103 ? 3.907 -3.647 -19.454 1.00 76.12 103 GLU A CA 1
ATOM 833 C C . GLU A 1 103 ? 3.501 -5.025 -18.898 1.00 76.12 103 GLU A C 1
ATOM 835 O O . GLU A 1 103 ? 2.474 -5.588 -19.276 1.00 76.12 103 GLU A O 1
ATOM 840 N N . ASP A 1 104 ? 4.292 -5.545 -17.959 1.00 80.69 104 ASP A N 1
ATOM 841 C CA . ASP A 1 104 ? 4.065 -6.834 -17.301 1.00 80.69 104 ASP A CA 1
ATOM 842 C C . ASP A 1 104 ? 3.167 -6.733 -16.047 1.00 80.69 104 ASP A C 1
ATOM 844 O O . ASP A 1 104 ? 2.868 -7.745 -15.406 1.00 80.69 104 ASP A O 1
ATOM 848 N N . GLY A 1 105 ? 2.744 -5.523 -15.666 1.00 82.75 105 GLY A N 1
ATOM 849 C CA . GLY A 1 105 ? 1.829 -5.278 -14.550 1.00 82.75 105 GLY A CA 1
ATOM 850 C C . GLY A 1 105 ? 2.416 -5.547 -13.159 1.00 82.75 105 GLY A C 1
ATOM 851 O O . GLY A 1 105 ? 1.667 -5.849 -12.226 1.00 82.75 105 GLY A O 1
ATOM 852 N N . TYR A 1 106 ? 3.740 -5.481 -12.990 1.00 85.19 106 TYR A N 1
ATOM 853 C CA . TYR A 1 106 ? 4.395 -5.754 -11.708 1.00 85.19 106 TYR A CA 1
ATOM 854 C C . TYR A 1 106 ? 4.076 -4.697 -10.654 1.00 85.19 106 TYR A C 1
ATOM 856 O O . TYR A 1 106 ? 3.780 -5.055 -9.514 1.00 85.19 106 TYR A O 1
ATOM 864 N N . GLY A 1 107 ? 4.117 -3.412 -11.016 1.00 87.06 107 GLY A N 1
ATOM 865 C CA . GLY A 1 107 ? 3.750 -2.335 -10.093 1.00 87.06 107 GLY A CA 1
ATOM 866 C C . GLY A 1 107 ? 2.276 -2.428 -9.696 1.00 87.06 107 GLY A C 1
ATOM 867 O O . GLY A 1 107 ? 1.923 -2.346 -8.517 1.00 87.06 107 GLY A O 1
ATOM 868 N N . THR A 1 108 ? 1.424 -2.720 -10.676 1.00 86.62 108 THR A N 1
ATOM 869 C CA . THR A 1 108 ? -0.012 -2.962 -10.484 1.00 86.62 108 THR A CA 1
ATOM 870 C C . THR A 1 108 ? -0.281 -4.136 -9.528 1.00 86.62 108 THR A C 1
ATOM 872 O O . THR A 1 108 ? -1.079 -4.018 -8.594 1.00 86.62 108 THR A O 1
ATOM 875 N N . ALA A 1 109 ? 0.434 -5.254 -9.687 1.00 86.25 109 ALA A N 1
ATOM 876 C CA . ALA A 1 109 ? 0.331 -6.405 -8.791 1.00 86.25 109 ALA A CA 1
ATOM 877 C C . ALA A 1 109 ? 0.764 -6.074 -7.350 1.00 86.25 109 ALA A C 1
ATOM 879 O O . ALA A 1 109 ? 0.118 -6.516 -6.397 1.00 86.25 109 ALA A O 1
ATOM 880 N N . THR A 1 110 ? 1.806 -5.256 -7.169 1.00 88.88 110 THR A N 1
ATOM 881 C CA . THR A 1 110 ? 2.244 -4.795 -5.842 1.00 88.88 110 THR A CA 1
ATOM 882 C C . THR A 1 110 ? 1.146 -4.008 -5.121 1.00 88.88 110 THR A C 1
ATOM 884 O O . THR A 1 110 ? 0.875 -4.272 -3.946 1.00 88.88 110 THR A O 1
ATOM 887 N N . PHE A 1 111 ? 0.441 -3.102 -5.810 1.00 88.75 111 PHE A N 1
ATOM 888 C CA . PHE A 1 111 ? -0.714 -2.410 -5.223 1.00 88.75 111 PHE A CA 1
ATOM 889 C C . PHE A 1 111 ? -1.841 -3.373 -4.835 1.00 88.75 111 PHE A C 1
ATOM 891 O O . PHE A 1 111 ? -2.386 -3.252 -3.734 1.00 88.75 111 PHE A O 1
ATOM 898 N N . ALA A 1 112 ? -2.155 -4.361 -5.682 1.00 86.25 112 ALA A N 1
ATOM 899 C CA . ALA A 1 112 ? -3.177 -5.367 -5.383 1.00 86.25 112 ALA A CA 1
ATOM 900 C C . ALA A 1 112 ? -2.872 -6.129 -4.081 1.00 86.25 112 ALA A C 1
ATOM 902 O O . ALA A 1 112 ? -3.759 -6.358 -3.254 1.00 86.25 112 ALA A O 1
ATOM 903 N N . GLU A 1 113 ? -1.609 -6.506 -3.864 1.00 87.56 113 GLU A N 1
ATOM 904 C CA . GLU A 1 113 ? -1.187 -7.201 -2.648 1.00 87.56 113 GLU A CA 1
ATOM 905 C C . GLU A 1 113 ? -1.337 -6.344 -1.388 1.00 87.56 113 GLU A C 1
ATOM 907 O O . GLU A 1 113 ? -1.796 -6.847 -0.357 1.00 87.56 113 GLU A O 1
ATOM 912 N N . ILE A 1 114 ? -0.969 -5.063 -1.471 1.00 89.12 114 ILE A N 1
ATOM 913 C CA . ILE A 1 114 ? -1.104 -4.095 -0.374 1.00 89.12 114 ILE A CA 1
ATOM 914 C C . ILE A 1 114 ? -2.576 -3.916 -0.005 1.00 89.12 114 ILE A C 1
ATOM 916 O O . ILE A 1 114 ? -2.953 -4.080 1.156 1.00 89.12 114 ILE A O 1
ATOM 920 N N . LEU A 1 115 ? -3.411 -3.632 -1.003 1.00 88.38 115 LEU A N 1
ATOM 921 C CA . LEU A 1 115 ? -4.848 -3.420 -0.851 1.00 88.38 115 LEU A CA 1
ATOM 922 C C . LEU A 1 115 ? -5.551 -4.649 -0.261 1.00 88.38 115 LEU A C 1
ATOM 924 O O . LEU A 1 115 ? -6.344 -4.534 0.676 1.00 88.38 115 LEU A O 1
ATOM 928 N N . ARG A 1 116 ? -5.199 -5.848 -0.736 1.00 87.00 116 ARG A N 1
ATOM 929 C CA . ARG A 1 116 ? -5.706 -7.113 -0.189 1.00 87.00 116 ARG A CA 1
ATOM 930 C C . ARG A 1 116 ? -5.388 -7.263 1.298 1.00 87.00 116 ARG A C 1
ATOM 932 O O . ARG A 1 116 ? -6.228 -7.746 2.057 1.00 87.00 116 ARG A O 1
ATOM 939 N N . ASP A 1 117 ? -4.177 -6.918 1.716 1.00 89.94 117 ASP A N 1
ATOM 940 C CA . ASP A 1 117 ? -3.770 -7.107 3.106 1.00 89.94 117 ASP A CA 1
ATOM 941 C C . ASP A 1 117 ? -4.369 -6.045 4.036 1.00 89.94 117 ASP A C 1
ATOM 943 O O . ASP A 1 117 ? -4.772 -6.383 5.149 1.00 89.94 117 ASP A O 1
ATOM 947 N N . LEU A 1 118 ? -4.580 -4.822 3.544 1.00 88.12 118 LEU A N 1
ATOM 948 C CA . LEU A 1 118 ? -5.386 -3.811 4.233 1.00 88.12 118 LEU A CA 1
ATOM 949 C C . LEU A 1 118 ? -6.838 -4.263 4.446 1.00 88.12 118 LEU A C 1
ATOM 951 O O . LEU A 1 118 ? -7.366 -4.121 5.548 1.00 88.12 118 LEU A O 1
ATOM 955 N N . LEU A 1 119 ? -7.476 -4.869 3.439 1.00 86.31 119 LEU A N 1
ATOM 956 C CA . LEU A 1 119 ? -8.834 -5.407 3.588 1.00 86.31 119 LEU A CA 1
ATOM 957 C C . LEU A 1 119 ? -8.907 -6.564 4.590 1.00 86.31 119 LEU A C 1
ATOM 959 O O . LEU A 1 119 ? -9.868 -6.670 5.354 1.00 86.31 119 LEU A O 1
ATOM 963 N N . LYS A 1 120 ? -7.901 -7.448 4.614 1.00 86.25 120 LYS A N 1
ATOM 964 C CA . LYS A 1 120 ? -7.825 -8.501 5.640 1.00 86.25 120 LYS A CA 1
ATOM 965 C C . LYS A 1 120 ? -7.743 -7.897 7.037 1.00 86.25 120 LYS A C 1
ATOM 967 O O . LYS A 1 120 ? -8.416 -8.400 7.935 1.00 86.25 120 LYS A O 1
ATOM 972 N N . LEU A 1 121 ? -6.961 -6.831 7.200 1.00 86.31 121 LEU A N 1
ATOM 973 C CA . LEU A 1 121 ? -6.825 -6.135 8.473 1.00 86.31 121 LEU A CA 1
ATOM 974 C C . LEU A 1 121 ? -8.148 -5.482 8.895 1.00 86.31 121 LEU A C 1
ATOM 976 O O . LEU A 1 121 ? -8.606 -5.692 10.016 1.00 86.31 121 LEU A O 1
ATOM 980 N N . GLN A 1 122 ? -8.824 -4.798 7.970 1.00 84.56 122 GLN A N 1
ATOM 981 C CA . GLN A 1 122 ? -10.158 -4.230 8.186 1.00 84.56 122 GLN A CA 1
ATOM 982 C C . GLN A 1 122 ? -11.167 -5.296 8.632 1.00 84.56 122 GLN A C 1
ATOM 984 O O . GLN A 1 122 ? -11.865 -5.130 9.635 1.00 84.56 122 GLN A O 1
ATOM 989 N N . LYS A 1 123 ? -11.184 -6.447 7.952 1.00 83.06 123 LYS A N 1
ATOM 990 C CA . LYS A 1 123 ? -12.048 -7.577 8.306 1.00 83.06 123 LYS A CA 1
ATOM 991 C C . LYS A 1 123 ? -11.713 -8.168 9.677 1.00 83.06 123 LYS A C 1
ATOM 993 O O . LYS A 1 123 ? -12.631 -8.480 10.433 1.00 83.06 123 LYS A O 1
ATOM 998 N N . ALA A 1 124 ? -10.431 -8.329 10.008 1.00 83.88 124 ALA A N 1
ATOM 999 C CA . ALA A 1 124 ? -9.991 -8.856 11.302 1.00 83.88 124 ALA A CA 1
ATOM 1000 C C . ALA A 1 124 ? -10.415 -7.953 12.471 1.00 83.88 124 ALA A C 1
ATOM 1002 O O . ALA A 1 124 ? -10.717 -8.446 13.557 1.00 83.88 124 ALA A O 1
ATOM 1003 N N . ARG A 1 125 ? -10.506 -6.642 12.225 1.00 81.81 125 ARG A N 1
ATOM 1004 C CA . ARG A 1 125 ? -10.985 -5.640 13.186 1.00 81.81 125 ARG A CA 1
ATOM 1005 C C . ARG A 1 125 ? -12.513 -5.546 13.269 1.00 81.81 125 ARG A C 1
ATOM 1007 O O . ARG A 1 125 ? -13.031 -4.836 14.124 1.00 81.81 125 ARG A O 1
ATOM 1014 N N . GLY A 1 126 ? -13.244 -6.272 12.419 1.00 79.25 126 GLY A N 1
ATOM 1015 C CA . GLY A 1 126 ? -14.707 -6.219 12.363 1.00 79.25 126 GLY A CA 1
ATOM 1016 C C . GLY A 1 126 ? -15.250 -4.902 11.800 1.00 79.25 126 GLY A C 1
ATOM 1017 O O . GLY A 1 126 ? -16.430 -4.600 11.980 1.00 79.25 126 GLY A O 1
ATOM 1018 N N . GLU A 1 127 ? -14.406 -4.120 11.125 1.00 79.69 127 GLU A N 1
ATOM 1019 C CA . GLU A 1 127 ? -14.806 -2.884 10.464 1.00 79.69 127 GLU A CA 1
ATOM 1020 C C . GLU A 1 127 ? -15.642 -3.227 9.221 1.00 79.69 127 GLU A C 1
ATOM 1022 O O . GLU A 1 127 ? -15.252 -4.049 8.386 1.00 79.69 127 GLU A O 1
ATOM 1027 N N . LYS A 1 128 ? -16.821 -2.607 9.088 1.00 67.44 128 LYS A N 1
ATOM 1028 C CA . LYS A 1 128 ? -17.599 -2.677 7.846 1.00 67.44 128 LYS A CA 1
ATOM 1029 C C . LYS A 1 128 ? -16.984 -1.704 6.849 1.00 67.44 128 LYS A C 1
ATOM 1031 O O . LYS A 1 128 ? -17.285 -0.517 6.895 1.00 67.44 128 LYS A O 1
ATOM 1036 N N . GLY A 1 129 ? -16.114 -2.215 5.986 1.00 64.25 129 GLY A N 1
ATOM 1037 C CA . GLY A 1 129 ? -15.527 -1.432 4.907 1.00 64.25 129 GLY A CA 1
ATOM 1038 C C . GLY A 1 129 ? -16.540 -1.058 3.834 1.00 64.25 129 GLY A C 1
ATOM 1039 O O . GLY A 1 129 ? -17.441 -1.836 3.518 1.00 64.25 129 GLY A O 1
ATOM 1040 N N . LYS A 1 130 ? -16.368 0.138 3.268 1.00 63.72 130 LYS A N 1
ATOM 1041 C CA . LYS A 1 130 ? -17.058 0.587 2.054 1.00 63.72 130 LYS A CA 1
ATOM 1042 C C . LYS A 1 130 ? -16.573 -0.142 0.797 1.00 63.72 130 LYS A C 1
ATOM 1044 O O . LYS A 1 130 ? -17.365 -0.325 -0.116 1.00 63.72 130 LYS A O 1
ATOM 1049 N N . TYR A 1 131 ? -15.305 -0.549 0.789 1.00 62.03 131 TYR A N 1
ATOM 1050 C CA . TYR A 1 131 ? -14.663 -1.251 -0.318 1.00 62.03 131 TYR A CA 1
ATOM 1051 C C . TYR A 1 131 ? -14.677 -2.757 -0.072 1.00 62.03 131 TYR A C 1
ATOM 1053 O O . TYR A 1 131 ? -14.323 -3.213 1.020 1.00 62.03 131 TYR A O 1
ATOM 1061 N N . ASP A 1 132 ? -15.040 -3.530 -1.090 1.00 68.62 132 ASP A N 1
ATOM 1062 C CA . ASP A 1 132 ? -14.823 -4.973 -1.109 1.00 68.62 132 ASP A CA 1
ATOM 1063 C C . ASP A 1 132 ? -13.629 -5.349 -2.003 1.00 68.62 132 ASP A C 1
ATOM 1065 O O . ASP A 1 132 ? -13.008 -4.512 -2.665 1.00 68.62 132 ASP A O 1
ATOM 1069 N N . LEU A 1 133 ? -13.254 -6.632 -1.964 1.00 62.38 133 LEU A N 1
ATOM 1070 C CA . LEU A 1 133 ? -12.169 -7.156 -2.794 1.00 62.38 133 LEU A CA 1
ATOM 1071 C C . LEU A 1 133 ? -12.451 -6.923 -4.283 1.00 62.38 133 LEU A C 1
ATOM 1073 O O . LEU A 1 133 ? -11.525 -6.573 -5.008 1.00 62.38 133 LEU A O 1
ATOM 1077 N N . ASP A 1 134 ? -13.696 -7.085 -4.725 1.00 65.19 134 ASP A N 1
ATOM 1078 C CA . ASP A 1 134 ? -14.081 -7.019 -6.135 1.00 65.19 134 ASP A CA 1
ATOM 1079 C C . ASP A 1 134 ? -13.971 -5.583 -6.678 1.00 65.19 134 ASP A C 1
ATOM 1081 O O . ASP A 1 134 ? -13.495 -5.368 -7.796 1.00 65.19 134 ASP A O 1
ATOM 1085 N N . GLU A 1 135 ? -14.306 -4.582 -5.864 1.00 68.19 135 GLU A N 1
ATOM 1086 C CA . GLU A 1 135 ? -14.135 -3.167 -6.182 1.00 68.19 135 GLU A CA 1
ATOM 1087 C C . GLU A 1 135 ? -12.648 -2.807 -6.314 1.00 68.19 135 GLU A C 1
ATOM 1089 O O . GLU A 1 135 ? -12.256 -2.168 -7.295 1.00 68.19 135 GLU A O 1
ATOM 1094 N N . LEU A 1 136 ? -11.787 -3.303 -5.417 1.00 65.31 136 LEU A N 1
ATOM 1095 C CA . LEU A 1 136 ? -10.335 -3.101 -5.519 1.00 65.31 136 LEU A CA 1
ATOM 1096 C C . LEU A 1 136 ? -9.731 -3.814 -6.737 1.00 65.31 136 LEU A C 1
ATOM 1098 O O . LEU A 1 136 ? -8.892 -3.232 -7.429 1.00 65.31 136 LEU A O 1
ATOM 1102 N N . TRP A 1 137 ? -10.193 -5.024 -7.068 1.00 63.78 137 TRP A N 1
ATOM 1103 C CA . TRP A 1 137 ? -9.813 -5.710 -8.310 1.00 63.78 137 TRP A CA 1
ATOM 1104 C C . TRP A 1 137 ? -10.213 -4.896 -9.546 1.00 63.78 137 TRP A C 1
ATOM 1106 O O . TRP A 1 137 ? -9.416 -4.765 -10.474 1.00 63.78 137 TRP A O 1
ATOM 1116 N N . SER A 1 138 ? -11.399 -4.279 -9.539 1.00 67.88 138 SER A N 1
ATOM 1117 C CA . SER A 1 138 ? -11.879 -3.452 -10.653 1.00 67.88 138 SER A CA 1
ATOM 1118 C C . SER A 1 138 ? -11.060 -2.173 -10.868 1.00 67.88 138 SER A C 1
ATOM 1120 O O . SER A 1 138 ? -10.938 -1.699 -11.996 1.00 67.88 138 SER A O 1
ATOM 1122 N N . ILE A 1 139 ? -10.485 -1.610 -9.802 1.00 64.94 139 ILE A N 1
ATOM 1123 C CA . ILE A 1 139 ? -9.639 -0.411 -9.878 1.00 64.94 139 ILE A CA 1
ATOM 1124 C C . ILE A 1 139 ? -8.236 -0.778 -10.369 1.00 64.94 139 ILE A C 1
ATOM 1126 O O . ILE A 1 139 ? -7.643 -0.031 -11.151 1.00 64.94 139 ILE A O 1
ATOM 1130 N N . THR A 1 140 ? -7.749 -1.945 -9.946 1.00 62.62 140 THR A N 1
ATOM 1131 C CA . THR A 1 140 ? -6.385 -2.407 -10.214 1.00 62.62 140 THR A CA 1
ATOM 1132 C C . THR A 1 140 ? -6.236 -3.019 -11.615 1.00 62.62 140 THR A C 1
ATOM 1134 O O . THR A 1 140 ? -5.201 -2.835 -12.239 1.00 62.62 140 THR A O 1
ATOM 1137 N N . TYR A 1 141 ? -7.272 -3.674 -12.158 1.00 63.19 141 TYR A N 1
ATOM 1138 C CA . TYR A 1 141 ? -7.199 -4.431 -13.424 1.00 63.19 141 TYR A CA 1
ATOM 1139 C C . TYR A 1 141 ? -8.214 -3.993 -14.491 1.00 63.19 141 TYR A C 1
ATOM 1141 O O . TYR A 1 141 ? -8.610 -4.796 -15.335 1.00 63.19 141 TYR A O 1
ATOM 1149 N N . LYS A 1 142 ? -8.689 -2.742 -14.465 1.00 54.69 142 LYS A N 1
ATOM 1150 C CA . LYS A 1 142 ? -9.563 -2.232 -15.533 1.00 54.69 142 LYS A CA 1
ATOM 1151 C C . LYS A 1 142 ? -8.781 -2.148 -16.854 1.00 54.69 142 LYS A C 1
ATOM 1153 O O . LYS A 1 142 ? -8.033 -1.195 -17.056 1.00 54.69 142 LYS A O 1
ATOM 1158 N N . TYR A 1 143 ? -8.969 -3.154 -17.706 1.00 46.47 143 TYR A N 1
ATOM 1159 C CA . TYR A 1 143 ? -8.617 -3.166 -19.128 1.00 46.47 143 TYR A CA 1
ATOM 1160 C C . TYR A 1 143 ? -9.812 -2.710 -19.968 1.00 46.47 143 TYR A C 1
ATOM 1162 O O . TYR A 1 143 ? -10.953 -3.110 -19.630 1.00 46.47 143 TYR A O 1
#

Secondary structure (DSSP, 8-state):
-HHHHHHHHTSSS-HHHHHHHHHHHHHHHHHHHHHHHHHHHHHHTGGGTSTHHHHHHHHHHHHHHHHHHHHHHHHHHT-SHHHHHHHHHHHHHHHHHHTTT-TT-HHHHHHHHHHHHHHHHHHHTT---S--HHHHHHHHS--

Radius of gyration: 16.37 Å; chains: 1; bounding box: 38×24×51 Å

pLDDT: mean 74.58, std 14.45, range [37.53, 89.94]